Protein AF-A0A968RSU1-F1 (afdb_monomer)

Mean predicted aligned error: 4.52 Å

Nearest PDB structures (foldseek):
  8t8s-assembly2_B  TM=6.978E-01  e=9.544E+00  Homo sapiens

Foldseek 3Di:
DDAQDWDWPFQWIKGWHDDPVDPDTFIWTQDLLNPGTDGDCVVVVVLVVLLCVVQVVQVHDFATHTQFAKEKEAPCLLVVAWWKWAAADDDNSHLSIHIYHPPDPPDSVRIDIDGPSVSCSSCVVCSSNSRHHHQKIWTGDPNDIDIDGHPVRHVDD

pLDDT: mean 92.29, std 6.84, range [55.09, 98.31]

Secondary structure (DSSP, 8-state):
--TT-EEEETTEEEEEEE-SSSS-EEEEEE-TTSS-EEESSHHHHHHHHHHHHHHHHTT----PPPTT-EEEE-GGGTTT--EEEEE----TTEEEEEEEETT--S-GGG-EEEEHHHHHHH-GGGGGGGGS-TTEEEEEETTEEEEEE-GGGGT--

Structure (mmCIF, N/CA/C/O backbone):
data_AF-A0A968RSU1-F1
#
_entry.id   AF-A0A968RSU1-F1
#
loop_
_atom_site.group_PDB
_atom_site.id
_atom_site.type_symbol
_atom_site.label_atom_id
_atom_site.label_alt_id
_atom_site.label_comp_id
_atom_site.label_asym_id
_atom_site.label_entity_id
_atom_site.label_seq_id
_atom_site.pdbx_PDB_ins_code
_atom_site.Cartn_x
_atom_site.Cartn_y
_atom_site.Cartn_z
_atom_site.occupancy
_atom_site.B_iso_or_equiv
_atom_site.auth_seq_id
_atom_site.auth_comp_id
_atom_site.auth_asym_id
_atom_site.auth_atom_id
_atom_site.pdbx_PDB_model_num
ATOM 1 N N . MET A 1 1 ? -22.993 9.625 12.358 1.00 70.75 1 MET A N 1
ATOM 2 C CA . MET A 1 1 ? -22.107 8.442 12.278 1.00 70.75 1 MET A CA 1
ATOM 3 C C . MET A 1 1 ? -22.779 7.312 13.041 1.00 70.75 1 MET A C 1
ATOM 5 O O . MET A 1 1 ? -23.664 7.618 13.835 1.00 70.75 1 MET A O 1
ATOM 9 N N . ARG A 1 2 ? -22.477 6.050 12.725 1.00 80.00 2 ARG A N 1
ATOM 10 C CA . ARG A 1 2 ? -23.093 4.877 13.373 1.00 80.00 2 ARG A CA 1
ATOM 11 C C . ARG A 1 2 ? -22.023 4.056 14.084 1.00 80.00 2 ARG A C 1
ATOM 13 O O . ARG A 1 2 ? -20.897 4.002 13.595 1.00 80.00 2 ARG A O 1
ATOM 20 N N . ASP A 1 3 ? -22.395 3.401 15.178 1.00 83.19 3 ASP A N 1
ATOM 21 C CA . ASP A 1 3 ? -21.528 2.419 15.825 1.00 83.19 3 ASP A CA 1
ATOM 22 C C . ASP A 1 3 ? -21.104 1.315 14.847 1.00 83.19 3 ASP A C 1
ATOM 24 O O . ASP A 1 3 ? -21.869 0.906 13.966 1.00 83.19 3 ASP A O 1
ATOM 28 N N . GLY A 1 4 ? -19.841 0.907 14.950 1.00 81.50 4 GLY A N 1
ATOM 29 C CA . GLY A 1 4 ? -19.211 -0.074 14.075 1.00 81.50 4 GLY A CA 1
ATOM 30 C C . GLY A 1 4 ? -18.932 0.405 12.647 1.00 81.50 4 GLY A C 1
ATOM 31 O O . GLY A 1 4 ? -18.405 -0.370 11.847 1.00 81.50 4 GLY A O 1
ATOM 32 N N . GLN A 1 5 ? -19.254 1.657 12.301 1.00 88.44 5 GLN A N 1
ATOM 33 C CA . GLN A 1 5 ? -18.955 2.215 10.984 1.00 88.44 5 GLN A CA 1
ATOM 34 C C . GLN A 1 5 ? -17.440 2.301 10.768 1.00 88.44 5 GLN A C 1
ATOM 36 O O . GLN A 1 5 ? -16.714 2.844 11.602 1.00 88.44 5 GLN A O 1
ATOM 41 N N . THR A 1 6 ? -16.967 1.829 9.614 1.00 89.06 6 THR A N 1
ATOM 42 C CA . THR A 1 6 ? -15.566 1.974 9.211 1.00 89.06 6 THR A CA 1
ATOM 43 C C . THR A 1 6 ? -15.360 3.162 8.278 1.00 89.06 6 THR A C 1
ATOM 45 O O . THR A 1 6 ? -16.252 3.559 7.523 1.00 89.06 6 THR A O 1
ATOM 48 N N . ILE A 1 7 ? -14.167 3.749 8.345 1.00 89.56 7 ILE A N 1
ATOM 49 C CA . ILE A 1 7 ? -13.726 4.866 7.514 1.00 89.56 7 ILE A CA 1
ATOM 50 C C . ILE A 1 7 ? -12.324 4.530 7.016 1.00 89.56 7 ILE A C 1
ATOM 52 O O . ILE A 1 7 ? -11.413 4.297 7.809 1.00 89.56 7 ILE A O 1
ATOM 56 N N . ALA A 1 8 ? -12.139 4.507 5.697 1.00 85.56 8 ALA A N 1
ATOM 57 C CA . ALA A 1 8 ? -10.801 4.441 5.126 1.00 85.56 8 ALA A CA 1
ATOM 58 C C . ALA A 1 8 ? -10.109 5.795 5.338 1.00 85.56 8 ALA A C 1
ATOM 60 O O . ALA A 1 8 ? -10.547 6.815 4.807 1.00 85.56 8 ALA A O 1
ATOM 61 N N . TYR A 1 9 ? -9.031 5.800 6.114 1.00 87.06 9 TYR A N 1
ATOM 62 C CA . TYR A 1 9 ? -8.115 6.923 6.230 1.00 87.06 9 TYR A CA 1
ATOM 63 C C . TYR A 1 9 ? -6.895 6.628 5.361 1.00 87.06 9 TYR A C 1
ATOM 65 O O . TYR A 1 9 ? -5.950 5.965 5.793 1.00 87.06 9 TYR A O 1
ATOM 73 N N . TYR A 1 10 ? -6.946 7.085 4.106 1.00 89.50 10 TYR A N 1
ATOM 74 C CA . TYR A 1 10 ? -5.943 6.755 3.092 1.00 89.50 10 TYR A CA 1
ATOM 75 C C . TYR A 1 10 ? -5.726 5.231 3.003 1.00 89.50 10 TYR A C 1
ATOM 77 O O . TYR A 1 10 ? -6.678 4.474 2.792 1.00 89.50 10 TYR A O 1
ATOM 85 N N . SER A 1 11 ? -4.485 4.791 3.208 1.00 89.56 11 SER A N 1
ATOM 86 C CA . SER A 1 11 ? -4.039 3.404 3.130 1.00 89.56 11 SER A CA 1
ATOM 87 C C . SER A 1 11 ? -4.443 2.543 4.334 1.00 89.56 11 SER A C 1
ATOM 89 O O . SER A 1 11 ? -4.066 1.375 4.364 1.00 89.56 11 SER A O 1
ATOM 91 N N . TRP A 1 12 ? -5.152 3.082 5.337 1.00 94.38 12 TRP A N 1
ATOM 92 C CA . TRP A 1 12 ? -5.528 2.354 6.557 1.00 94.38 12 TRP A CA 1
ATOM 93 C C . TRP A 1 12 ? -7.026 2.430 6.861 1.00 94.38 12 TRP A C 1
ATOM 95 O O . TRP A 1 12 ? -7.712 3.359 6.434 1.00 94.38 12 TRP A O 1
ATOM 105 N N . LEU A 1 13 ? -7.544 1.455 7.612 1.00 94.75 13 LEU A N 1
ATOM 106 C CA . LEU A 1 13 ? -8.958 1.383 7.986 1.00 94.75 13 LEU A CA 1
ATOM 107 C C . LEU A 1 13 ? -9.149 1.725 9.464 1.00 94.75 13 LEU A C 1
ATOM 109 O O . LEU A 1 13 ? -8.546 1.097 10.333 1.00 94.75 13 LEU A O 1
ATOM 113 N 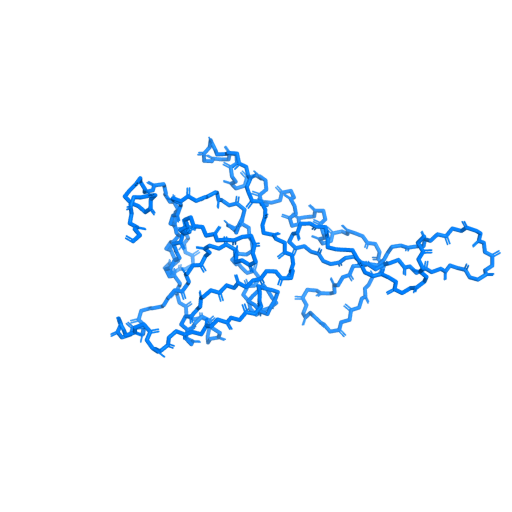N . LEU A 1 14 ? -10.022 2.694 9.728 1.00 95.38 14 LEU A N 1
ATOM 114 C CA . LEU A 1 14 ? -10.476 3.078 11.060 1.00 95.38 14 LEU A CA 1
ATOM 115 C C . LEU A 1 14 ? -11.904 2.584 11.290 1.00 95.38 14 LEU A C 1
ATOM 117 O O . LEU A 1 14 ? -12.669 2.417 10.338 1.00 95.38 14 LEU A O 1
ATOM 121 N N . LYS A 1 15 ? -12.275 2.381 12.549 1.00 94.94 15 LYS A N 1
ATOM 122 C CA . LYS A 1 15 ? -13.612 2.001 12.993 1.00 94.94 15 LYS A CA 1
ATOM 123 C C . LYS A 1 15 ? -14.034 2.908 14.138 1.00 94.94 15 LYS A C 1
ATOM 125 O O . LYS A 1 15 ? -13.277 3.109 15.081 1.00 94.94 15 LYS A O 1
ATOM 130 N N . LEU A 1 16 ? -15.241 3.446 14.033 1.00 92.56 16 LEU A N 1
ATOM 131 C CA . LEU A 1 16 ? -15.882 4.183 15.111 1.00 92.56 16 LEU A CA 1
ATOM 132 C C . LEU A 1 16 ? -16.553 3.187 16.053 1.00 92.56 16 LEU A C 1
ATOM 134 O O . LEU A 1 16 ? -17.300 2.317 15.596 1.00 92.56 16 LEU A O 1
ATOM 138 N N . VAL A 1 17 ? -16.292 3.328 17.345 1.00 91.19 17 VAL A N 1
ATOM 139 C CA . VAL A 1 17 ? -16.884 2.504 18.400 1.00 91.19 17 VAL A CA 1
ATOM 140 C C . VAL A 1 17 ? -17.623 3.431 19.349 1.00 91.19 17 VAL A C 1
ATOM 142 O O . VAL A 1 17 ? -17.032 4.368 19.873 1.00 91.19 17 VAL A O 1
ATOM 145 N N . SER A 1 18 ? -18.928 3.235 19.504 1.00 86.94 18 SER A N 1
ATOM 146 C CA . SER A 1 18 ? -19.713 4.011 20.463 1.00 86.94 18 SER A CA 1
ATOM 147 C C . SER A 1 18 ? -19.416 3.516 21.868 1.00 86.94 18 SER A C 1
ATOM 149 O O . SER A 1 18 ? -19.459 2.313 22.120 1.00 86.94 18 SER A O 1
ATOM 151 N N . ASP A 1 19 ? -19.200 4.444 22.790 1.00 79.19 19 ASP A N 1
ATOM 152 C CA . ASP A 1 19 ? -19.419 4.155 24.200 1.00 79.19 19 ASP A CA 1
ATOM 153 C C . ASP A 1 19 ? -20.932 4.277 24.461 1.00 79.19 19 ASP A C 1
ATOM 155 O O . ASP A 1 19 ? -21.565 5.236 24.019 1.00 79.19 19 ASP A O 1
ATOM 159 N N . GLU A 1 20 ? -21.560 3.283 25.093 1.00 72.38 20 GLU A N 1
ATOM 160 C CA . GLU A 1 20 ? -22.992 3.347 25.433 1.00 72.38 20 GLU A CA 1
ATOM 161 C C . GLU A 1 20 ? -23.262 4.255 26.643 1.00 72.38 20 GLU A C 1
ATOM 163 O O . GLU A 1 20 ? -24.414 4.598 26.921 1.00 72.38 20 GLU A O 1
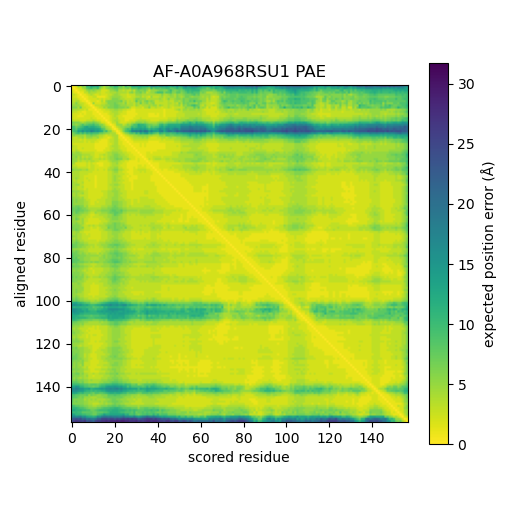ATOM 168 N N . THR A 1 21 ? -22.212 4.644 27.370 1.00 74.81 21 THR A N 1
ATOM 169 C CA . THR A 1 21 ? -22.308 5.443 28.593 1.00 74.81 21 THR A CA 1
ATOM 170 C C . THR A 1 21 ? -22.112 6.940 28.358 1.00 74.81 21 THR A C 1
ATOM 172 O O . THR A 1 21 ? -22.633 7.734 29.140 1.00 74.81 21 THR A O 1
ATOM 175 N N . ASP A 1 22 ? -21.478 7.328 27.246 1.00 68.56 22 ASP A N 1
ATOM 176 C CA . ASP A 1 22 ? -21.154 8.713 26.903 1.00 68.56 22 ASP A CA 1
ATOM 177 C C . ASP A 1 22 ? -21.443 9.029 25.419 1.00 68.56 22 ASP A C 1
ATOM 179 O O . ASP A 1 22 ? -21.343 8.179 24.543 1.00 68.56 22 ASP A O 1
ATOM 183 N N . PHE A 1 23 ? -21.776 10.284 25.085 1.00 81.25 23 PHE A N 1
ATOM 184 C CA . PHE A 1 23 ? -22.091 10.721 23.705 1.00 81.25 23 PHE A CA 1
ATOM 185 C C . PHE A 1 23 ? -20.853 10.875 22.788 1.00 81.25 23 PHE A C 1
ATOM 187 O O . PHE A 1 23 ? -20.836 11.737 21.901 1.00 81.25 23 PHE A O 1
ATOM 194 N N . PHE A 1 24 ? -19.809 10.070 22.991 1.00 84.75 24 PHE A N 1
ATOM 195 C CA . PHE A 1 24 ? -18.565 10.101 22.218 1.00 84.75 24 PHE A CA 1
ATOM 196 C C . PHE A 1 24 ? -18.321 8.770 21.495 1.00 84.75 24 PHE A C 1
ATOM 198 O O . PHE A 1 24 ? -18.840 7.724 21.875 1.00 84.75 24 PHE A O 1
ATOM 205 N N . TYR A 1 25 ? -17.530 8.833 20.422 1.00 87.44 25 TYR A N 1
ATOM 206 C CA . TYR A 1 25 ? -17.022 7.651 19.731 1.00 87.44 25 TYR A CA 1
ATOM 207 C C . TYR A 1 25 ? -15.530 7.519 20.004 1.00 87.44 25 TYR A C 1
ATOM 209 O O . TYR A 1 25 ? -14.774 8.462 19.753 1.00 87.44 25 TYR A O 1
ATOM 217 N N . ASP A 1 26 ? -15.120 6.332 20.423 1.00 91.88 26 ASP A N 1
ATOM 218 C CA . ASP A 1 26 ? -13.739 5.900 20.335 1.00 91.88 26 ASP A CA 1
ATOM 219 C C . ASP A 1 26 ? -13.380 5.537 18.892 1.00 91.88 26 ASP A C 1
ATOM 221 O O . ASP A 1 26 ? -14.235 5.282 18.033 1.00 91.88 26 ASP A O 1
ATOM 225 N N . ILE A 1 27 ? -12.076 5.526 18.620 1.00 93.88 27 ILE A N 1
ATOM 226 C CA . ILE A 1 27 ? -11.530 5.126 17.328 1.00 93.88 27 ILE A CA 1
ATOM 227 C C . ILE A 1 27 ? -10.646 3.908 17.535 1.00 93.88 27 ILE A C 1
ATOM 229 O O . ILE A 1 27 ? -9.691 3.935 18.313 1.00 93.88 27 ILE A O 1
ATOM 233 N N . GLU A 1 28 ? -10.947 2.864 16.778 1.00 96.31 28 GLU A N 1
ATOM 234 C CA . GLU A 1 28 ? -10.067 1.726 16.587 1.00 96.31 28 GLU A CA 1
ATOM 235 C C . GLU A 1 28 ? -9.491 1.734 15.169 1.00 96.31 28 GLU A C 1
ATOM 237 O O . GLU A 1 28 ? -10.086 2.262 14.228 1.00 96.31 28 GLU A O 1
ATOM 242 N N . GLU A 1 29 ? -8.348 1.093 14.986 1.00 96.88 29 GLU A N 1
ATOM 243 C CA . GLU A 1 29 ? -7.716 0.869 13.692 1.00 96.88 29 GLU A CA 1
ATOM 244 C C . GLU A 1 29 ? -7.585 -0.625 13.409 1.00 96.88 29 GLU A C 1
ATOM 246 O O . GLU A 1 29 ? -7.470 -1.437 14.330 1.00 96.88 29 GLU A O 1
ATOM 251 N N . VAL A 1 30 ? -7.601 -1.009 12.130 1.00 95.81 30 VAL A N 1
ATOM 252 C CA . VAL A 1 30 ? -7.331 -2.401 11.757 1.00 95.81 30 VAL A CA 1
ATOM 253 C C . VAL A 1 30 ? -5.917 -2.792 12.199 1.00 95.81 30 VAL A C 1
ATOM 255 O O . VAL A 1 30 ? -4.978 -2.001 12.095 1.00 95.81 30 VAL A O 1
ATOM 258 N N . LYS A 1 31 ? -5.760 -4.009 12.721 1.00 94.50 31 LYS A N 1
ATOM 259 C CA . LYS A 1 31 ? -4.455 -4.568 13.091 1.00 94.50 31 LYS A CA 1
ATOM 260 C C . LYS A 1 31 ? -3.608 -4.813 11.843 1.00 94.50 31 LYS A C 1
ATOM 262 O O . LYS A 1 31 ? -4.135 -5.085 10.768 1.00 94.50 31 LYS A O 1
ATOM 267 N N . VAL A 1 32 ? -2.284 -4.761 11.996 1.00 91.00 32 VAL A N 1
ATOM 268 C CA . VAL A 1 32 ? -1.327 -4.918 10.881 1.00 91.00 32 VAL A CA 1
ATOM 269 C C . VAL A 1 32 ? -1.403 -6.267 10.169 1.00 91.00 32 VAL A C 1
ATOM 271 O O . VAL A 1 32 ? -1.0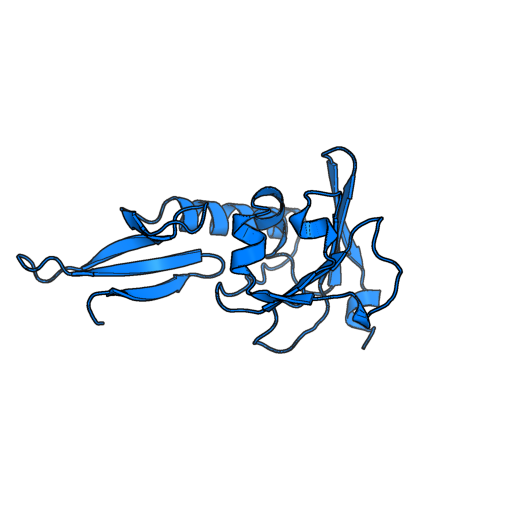48 -6.363 9.001 1.00 91.00 32 VAL A O 1
ATOM 274 N N . ASP A 1 33 ? -1.890 -7.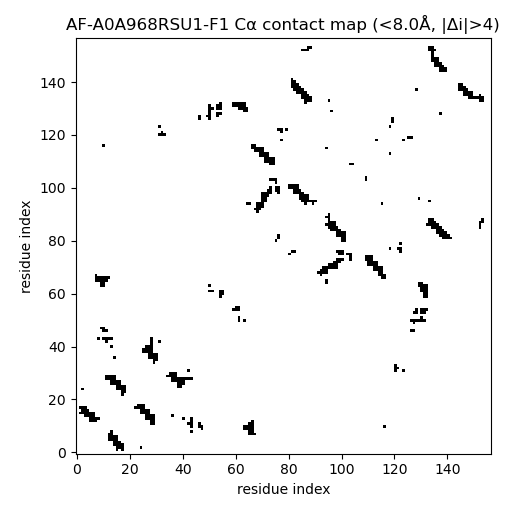292 10.861 1.00 90.50 33 ASP A N 1
ATOM 275 C CA . ASP A 1 33 ? -2.108 -8.638 10.333 1.00 90.50 33 ASP A CA 1
ATOM 276 C C . ASP A 1 33 ? -3.523 -8.838 9.755 1.00 90.50 33 ASP A C 1
ATOM 278 O O . ASP A 1 33 ? -3.855 -9.922 9.278 1.00 90.50 33 ASP A O 1
ATOM 282 N N . GLY A 1 34 ? -4.377 -7.811 9.817 1.00 90.56 34 GLY A N 1
ATOM 283 C CA . GLY A 1 34 ? -5.771 -7.875 9.391 1.00 90.56 34 GLY A CA 1
ATOM 284 C C . GLY A 1 34 ? -6.688 -8.702 10.301 1.00 90.56 34 GLY A C 1
ATOM 285 O O . GLY A 1 34 ? -7.839 -8.931 9.935 1.00 90.56 34 GLY A O 1
ATOM 286 N N . SER A 1 35 ? -6.230 -9.149 11.478 1.00 93.12 35 SER A N 1
ATOM 287 C CA . SER A 1 35 ? -6.976 -10.072 12.357 1.00 93.12 35 SER A CA 1
ATOM 288 C C . SER A 1 35 ? -8.145 -9.434 13.120 1.00 93.12 35 SER A C 1
ATOM 290 O O . SER A 1 35 ? -8.897 -10.129 13.804 1.00 93.12 35 SER A O 1
ATOM 292 N N . GLY A 1 36 ? -8.311 -8.114 13.038 1.00 94.69 36 GLY A N 1
ATOM 293 C CA . GLY A 1 36 ? -9.366 -7.381 13.728 1.00 94.69 36 GLY A CA 1
ATOM 294 C C . GLY A 1 36 ? -9.001 -5.920 13.938 1.00 94.69 36 GLY A C 1
ATOM 295 O O . GLY A 1 36 ? -8.224 -5.357 13.170 1.00 94.69 36 GLY A O 1
ATOM 296 N N . PHE A 1 37 ? -9.545 -5.323 14.996 1.00 96.38 37 PHE A N 1
ATOM 297 C CA . PHE A 1 37 ? -9.340 -3.920 15.352 1.00 96.38 37 PHE A CA 1
ATOM 298 C C . PHE A 1 37 ? -8.608 -3.783 16.693 1.00 96.38 37 PHE A C 1
ATOM 300 O O . PHE A 1 37 ? -8.623 -4.701 17.518 1.00 96.38 37 PHE A O 1
ATOM 307 N N . GLN A 1 38 ? -7.913 -2.664 16.875 1.00 96.12 38 GLN A N 1
ATOM 308 C CA . GLN A 1 38 ? -7.235 -2.280 18.111 1.00 96.12 38 GLN A CA 1
ATOM 309 C C . GLN A 1 38 ? -7.489 -0.801 18.408 1.00 96.12 38 GLN A C 1
ATOM 311 O O . GLN A 1 38 ? -7.619 -0.007 17.480 1.00 96.12 38 GLN A O 1
ATOM 316 N N . ALA A 1 39 ? -7.504 -0.420 19.683 1.00 95.75 39 ALA A N 1
ATOM 317 C CA . ALA A 1 39 ? -7.722 0.967 20.082 1.00 95.75 39 ALA A CA 1
ATOM 318 C C . ALA A 1 39 ? -6.645 1.924 19.537 1.00 95.75 39 ALA A C 1
ATOM 320 O O . ALA A 1 39 ? -5.448 1.618 19.541 1.00 95.75 39 ALA A O 1
ATOM 321 N N . GLY A 1 40 ? -7.082 3.120 19.141 1.00 95.00 40 GLY A N 1
ATOM 322 C CA . GLY A 1 40 ? -6.230 4.208 18.679 1.00 95.00 40 GLY A CA 1
ATOM 323 C C . GLY A 1 40 ? -6.048 4.267 17.161 1.00 95.00 40 GLY A C 1
ATOM 324 O O . GLY A 1 40 ? -6.762 3.639 16.386 1.00 95.00 40 GLY A O 1
ATOM 325 N N . VAL A 1 41 ? -5.084 5.092 16.743 1.00 96.00 41 VAL A N 1
ATOM 326 C CA . VAL A 1 41 ? -4.804 5.438 15.331 1.00 96.00 41 VAL A CA 1
ATOM 327 C C . VAL A 1 41 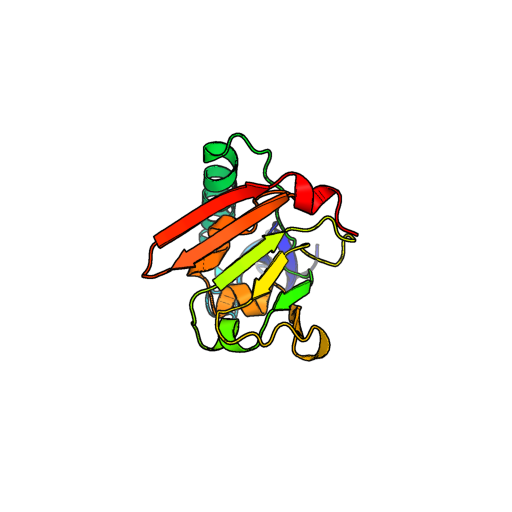? -3.302 5.436 15.022 1.00 96.00 41 VAL A C 1
ATOM 329 O O . VAL A 1 41 ? -2.821 6.124 14.118 1.00 96.00 41 VAL A O 1
ATOM 332 N N . ASN A 1 42 ? -2.523 4.722 15.833 1.00 96.12 42 ASN A N 1
ATOM 333 C CA . ASN A 1 42 ? -1.068 4.784 15.801 1.00 96.12 42 ASN A CA 1
ATOM 334 C C . ASN A 1 42 ? -0.516 4.259 14.474 1.00 96.12 42 ASN A C 1
ATOM 336 O O . ASN A 1 42 ? 0.368 4.884 13.886 1.00 96.12 42 ASN A O 1
ATOM 340 N N . GLN A 1 43 ? -1.022 3.124 13.999 1.00 94.81 43 GLN A N 1
ATOM 341 C CA . GLN A 1 43 ? -0.594 2.529 12.740 1.00 94.81 43 GLN A CA 1
ATOM 342 C C . GLN A 1 43 ? -1.056 3.359 11.541 1.00 94.81 43 GLN A C 1
ATOM 344 O O . GLN A 1 43 ? -0.269 3.569 10.616 1.00 94.81 43 GLN A O 1
ATOM 349 N N . ALA A 1 44 ? -2.279 3.887 11.570 1.00 94.94 44 ALA A N 1
ATOM 350 C CA . ALA A 1 44 ? -2.799 4.769 10.530 1.00 94.94 44 ALA A CA 1
ATOM 351 C C . ALA A 1 44 ? -1.925 6.024 10.364 1.00 94.94 44 ALA A C 1
ATOM 353 O O . ALA A 1 44 ? -1.509 6.350 9.250 1.00 94.94 44 ALA A O 1
ATOM 354 N N . ILE A 1 45 ? -1.578 6.690 11.473 1.00 95.69 45 ILE A N 1
ATOM 355 C CA . ILE A 1 45 ? -0.709 7.876 11.462 1.00 95.69 45 ILE A CA 1
ATOM 356 C C . ILE A 1 45 ? 0.703 7.514 10.998 1.00 95.69 45 ILE A C 1
ATOM 358 O O . ILE A 1 45 ? 1.238 8.192 10.123 1.00 95.69 45 ILE A O 1
ATOM 362 N N . LYS A 1 46 ? 1.305 6.443 11.535 1.00 95.38 46 LYS A N 1
ATOM 363 C CA . LYS A 1 46 ? 2.645 5.988 11.121 1.00 95.38 46 LYS A CA 1
ATOM 364 C C . LYS A 1 46 ? 2.705 5.701 9.623 1.00 95.38 46 LYS A C 1
ATOM 366 O O . LYS A 1 46 ? 3.624 6.161 8.954 1.00 95.38 46 LYS A O 1
ATOM 371 N N . THR A 1 47 ? 1.701 4.994 9.106 1.00 95.00 47 THR A N 1
ATOM 372 C CA . THR A 1 47 ? 1.583 4.660 7.683 1.00 95.00 47 THR A CA 1
ATOM 373 C C . THR A 1 47 ? 1.505 5.925 6.838 1.00 95.00 47 THR A C 1
ATOM 375 O O . THR A 1 47 ? 2.297 6.095 5.917 1.00 95.00 47 THR A O 1
ATOM 378 N N . TYR A 1 48 ? 0.596 6.841 7.181 1.00 95.62 48 TYR A N 1
ATOM 379 C CA . TYR A 1 48 ? 0.437 8.107 6.468 1.00 95.62 48 TYR A CA 1
ATOM 380 C C . TYR A 1 48 ? 1.728 8.939 6.465 1.00 95.62 48 TYR A C 1
ATOM 382 O O . TYR A 1 48 ? 2.134 9.442 5.417 1.00 95.62 48 TYR A O 1
ATOM 390 N N . LEU A 1 49 ? 2.385 9.074 7.622 1.00 96.62 49 LEU A N 1
ATOM 391 C CA . LEU A 1 49 ? 3.612 9.858 7.746 1.00 96.62 49 LEU A CA 1
ATOM 392 C C . LEU A 1 49 ? 4.760 9.245 6.946 1.00 96.62 49 LEU A C 1
ATOM 394 O O . LEU A 1 49 ? 5.407 9.972 6.199 1.00 96.62 49 LEU A O 1
ATOM 398 N N . SER A 1 50 ? 4.967 7.929 7.038 1.00 95.62 50 SER A N 1
ATOM 399 C CA . SER A 1 50 ? 6.032 7.250 6.295 1.00 95.62 50 SER A CA 1
ATOM 400 C C . SER A 1 50 ? 5.809 7.329 4.783 1.00 95.62 50 SER A C 1
ATOM 402 O O . SER A 1 50 ? 6.712 7.687 4.035 1.00 95.62 50 SER A O 1
ATOM 404 N N . GLN A 1 51 ? 4.575 7.114 4.327 1.00 96.50 51 GLN A N 1
ATOM 405 C CA . GLN A 1 51 ? 4.203 7.259 2.919 1.00 96.50 51 GLN A CA 1
ATOM 406 C C . GLN A 1 51 ? 4.411 8.683 2.385 1.00 96.50 51 GLN A C 1
ATOM 408 O O . GLN A 1 51 ? 4.882 8.894 1.260 1.00 96.50 51 GLN A O 1
ATOM 413 N N . LYS A 1 52 ? 4.052 9.679 3.200 1.00 96.62 52 LYS A N 1
ATOM 414 C CA . LYS A 1 52 ? 4.279 11.086 2.884 1.00 96.62 52 LYS A CA 1
ATOM 415 C C . LYS A 1 52 ? 5.773 11.387 2.789 1.00 96.62 52 LYS A C 1
ATOM 417 O O . LYS A 1 52 ? 6.185 12.050 1.843 1.00 96.62 52 LYS A O 1
ATOM 422 N N . GLU A 1 53 ? 6.563 10.906 3.742 1.00 96.94 53 GLU A N 1
ATOM 423 C CA . GLU A 1 53 ? 8.014 11.087 3.773 1.00 96.94 53 GLU A CA 1
ATOM 424 C C . GLU A 1 53 ? 8.685 10.482 2.537 1.00 96.94 53 GLU A C 1
ATOM 426 O O . GLU A 1 53 ? 9.390 11.202 1.833 1.00 96.94 53 GLU A O 1
ATOM 431 N N . GLU A 1 54 ? 8.383 9.227 2.186 1.00 95.81 54 GLU A N 1
ATOM 432 C CA . GLU A 1 54 ? 8.934 8.572 0.989 1.00 95.81 54 GLU A CA 1
ATOM 433 C C . GLU A 1 54 ? 8.655 9.360 -0.299 1.00 95.81 54 GLU A C 1
ATOM 435 O O . GLU A 1 54 ? 9.520 9.480 -1.173 1.00 95.81 54 GLU A O 1
ATOM 440 N N . SER A 1 55 ? 7.460 9.938 -0.414 1.00 96.06 55 SER A N 1
ATOM 441 C CA . SER A 1 55 ? 7.096 10.766 -1.568 1.00 96.06 55 SER A CA 1
ATOM 442 C C . SER A 1 55 ? 7.865 12.090 -1.585 1.00 96.06 55 SER A C 1
ATOM 444 O O . SER A 1 55 ? 8.410 12.479 -2.620 1.00 96.06 55 SER A O 1
ATOM 446 N N . LEU A 1 56 ? 7.972 12.765 -0.436 1.00 96.25 56 LEU A N 1
ATOM 447 C CA . LEU A 1 56 ? 8.684 14.040 -0.320 1.00 96.25 56 LEU A CA 1
ATOM 448 C C . LEU A 1 56 ? 10.193 13.893 -0.543 1.00 96.25 56 LEU A C 1
ATOM 450 O O . LEU A 1 56 ? 10.783 14.751 -1.196 1.00 96.25 56 LEU A O 1
ATOM 454 N N . LEU A 1 57 ? 10.803 12.790 -0.089 1.00 96.62 57 LEU A N 1
ATOM 455 C CA . LEU A 1 57 ? 12.208 12.456 -0.368 1.00 96.62 57 LEU A CA 1
ATOM 456 C C . LEU A 1 57 ? 12.511 12.416 -1.875 1.00 96.62 57 LEU A C 1
ATOM 458 O O . LEU A 1 57 ? 13.641 12.652 -2.293 1.00 96.62 57 LEU A O 1
ATOM 462 N N . ARG A 1 58 ? 11.491 12.162 -2.700 1.00 95.25 58 ARG A N 1
ATOM 463 C CA . ARG A 1 58 ? 11.575 12.092 -4.165 1.00 95.25 58 ARG A CA 1
ATOM 464 C C . ARG A 1 58 ? 11.009 13.329 -4.857 1.00 95.25 58 ARG A C 1
ATOM 466 O O . ARG A 1 58 ? 10.752 13.293 -6.056 1.00 95.25 58 ARG A O 1
ATOM 473 N N . SER A 1 59 ? 10.817 14.425 -4.117 1.00 96.19 59 SER A N 1
ATOM 474 C CA . SER A 1 59 ? 10.209 15.669 -4.613 1.00 96.19 59 SER A CA 1
ATOM 475 C C . SER A 1 59 ? 8.833 15.463 -5.265 1.00 96.19 59 SER A C 1
ATOM 477 O O . SER A 1 59 ? 8.442 16.215 -6.157 1.00 96.19 59 SER A O 1
ATOM 479 N N . ALA A 1 60 ? 8.092 14.442 -4.829 1.00 95.75 60 ALA A N 1
ATOM 480 C CA . ALA A 1 60 ? 6.794 14.080 -5.374 1.00 95.75 60 ALA A CA 1
ATOM 481 C C . ALA A 1 60 ? 5.658 14.485 -4.428 1.00 95.75 60 ALA A C 1
ATOM 483 O O . ALA A 1 60 ? 5.781 14.420 -3.202 1.00 95.75 60 ALA A O 1
ATOM 484 N N . ILE A 1 61 ? 4.517 14.870 -5.006 1.00 95.75 61 ILE A N 1
ATOM 485 C CA . ILE A 1 61 ? 3.280 15.068 -4.247 1.00 95.75 61 ILE A CA 1
ATOM 486 C C . ILE A 1 61 ? 2.686 13.677 -3.964 1.00 95.75 61 ILE A C 1
ATOM 488 O O . ILE A 1 61 ? 2.417 12.947 -4.922 1.00 95.75 61 ILE A O 1
ATOM 492 N N . PRO A 1 62 ? 2.478 13.291 -2.689 1.00 95.75 62 PRO A N 1
ATOM 493 C CA . PRO A 1 62 ? 1.929 11.981 -2.360 1.00 95.75 62 PRO A CA 1
ATOM 494 C C . PRO A 1 62 ? 0.535 11.774 -2.967 1.00 95.75 62 PRO A C 1
ATOM 496 O O . PRO A 1 62 ? -0.335 12.641 -2.879 1.00 95.75 62 PRO A O 1
ATOM 499 N N . SER A 1 63 ? 0.308 10.587 -3.521 1.00 96.19 63 SER A N 1
ATOM 500 C CA . SER A 1 63 ? -0.981 10.096 -4.004 1.00 96.19 63 SER A CA 1
ATOM 501 C C . SER A 1 63 ? -1.337 8.817 -3.252 1.00 96.19 63 SER A C 1
ATOM 503 O O . SER A 1 63 ? -0.957 7.709 -3.634 1.00 96.19 63 SER A O 1
ATOM 505 N N . PHE A 1 64 ? -2.035 8.967 -2.133 1.00 95.94 64 PHE A N 1
ATOM 506 C CA . PHE A 1 64 ? -2.331 7.843 -1.254 1.00 95.94 64 PHE A CA 1
ATOM 507 C C . PHE A 1 64 ? -3.377 6.903 -1.866 1.00 95.94 64 PHE A C 1
ATOM 509 O O . PHE A 1 64 ? -4.430 7.379 -2.301 1.00 95.94 64 PHE A O 1
ATOM 516 N N . PRO A 1 65 ? -3.140 5.580 -1.869 1.00 94.31 65 PRO A N 1
ATOM 517 C CA . PRO A 1 65 ? -4.190 4.636 -2.193 1.00 94.31 65 PRO A CA 1
ATOM 518 C C . PRO A 1 65 ? -5.250 4.639 -1.088 1.00 94.31 65 PRO A C 1
ATOM 520 O O . PRO A 1 65 ? -4.965 4.879 0.085 1.00 94.31 65 PRO A O 1
ATOM 523 N N . ASN A 1 66 ? -6.485 4.346 -1.465 1.00 92.56 66 ASN A N 1
ATOM 524 C CA . ASN A 1 66 ? -7.546 4.058 -0.516 1.00 92.56 66 ASN A CA 1
ATOM 525 C C . ASN A 1 66 ? -7.495 2.574 -0.134 1.00 92.56 66 ASN A C 1
ATOM 527 O O . ASN A 1 66 ? -7.322 1.716 -1.000 1.00 92.56 66 ASN A O 1
ATOM 531 N N . PHE A 1 67 ? -7.708 2.268 1.147 1.00 89.62 67 PHE A N 1
ATOM 532 C CA . PHE A 1 67 ? -7.746 0.908 1.686 1.00 89.62 67 PHE A CA 1
ATOM 533 C C . PHE A 1 67 ? -8.546 -0.088 0.821 1.00 89.62 67 PHE A C 1
ATOM 535 O O . PHE A 1 67 ? -8.112 -1.222 0.634 1.00 89.62 67 PHE A O 1
ATOM 542 N N . GLY A 1 68 ? -9.690 0.328 0.261 1.00 92.06 68 GLY A N 1
ATOM 543 C CA . GLY A 1 68 ? -10.572 -0.535 -0.536 1.00 92.06 68 GLY A CA 1
ATOM 544 C C . GLY A 1 68 ? -10.188 -0.725 -2.011 1.00 92.06 68 GLY A C 1
ATOM 545 O O . GLY A 1 68 ? -10.795 -1.569 -2.677 1.00 92.06 68 GLY A O 1
ATOM 546 N N . GLN A 1 69 ? -9.215 0.030 -2.532 1.00 96.69 69 GLN A N 1
ATOM 547 C CA . GLN A 1 69 ? -8.794 -0.066 -3.935 1.00 96.69 69 GLN A CA 1
ATOM 548 C C . GLN A 1 69 ? -8.202 -1.439 -4.269 1.00 96.69 69 GLN A C 1
ATOM 550 O O . GLN A 1 69 ? -7.831 -2.224 -3.394 1.00 96.69 69 GLN A O 1
ATOM 555 N N . LYS A 1 70 ? -8.111 -1.735 -5.566 1.00 98.31 70 LYS A N 1
ATOM 556 C CA . LYS A 1 70 ? -7.500 -2.960 -6.085 1.00 98.31 70 LYS A CA 1
ATOM 557 C C . LYS A 1 70 ? -6.090 -2.718 -6.620 1.00 98.31 70 LYS A C 1
ATOM 559 O O . LYS A 1 70 ? -5.777 -1.630 -7.094 1.00 98.31 70 LYS A O 1
ATOM 564 N N . ILE A 1 71 ? -5.257 -3.747 -6.551 1.00 98.31 71 ILE A N 1
ATOM 565 C CA . ILE A 1 71 ? -3.860 -3.767 -6.994 1.00 98.31 71 ILE A CA 1
ATOM 566 C C . ILE A 1 71 ? -3.621 -5.010 -7.855 1.00 98.31 71 ILE A C 1
ATOM 568 O O . ILE A 1 71 ? -4.246 -6.048 -7.620 1.00 98.31 71 ILE A O 1
ATOM 572 N N . VAL A 1 72 ? -2.742 -4.900 -8.852 1.00 97.94 72 VAL A N 1
ATOM 573 C CA . VAL A 1 72 ? -2.355 -6.025 -9.712 1.00 97.94 72 VAL A CA 1
ATOM 574 C C . VAL A 1 72 ? -1.072 -6.643 -9.177 1.00 97.94 72 VAL A C 1
ATOM 576 O O . VAL A 1 72 ? -0.117 -5.916 -8.906 1.00 97.94 72 VAL A O 1
ATOM 579 N N . ILE A 1 73 ? -1.040 -7.965 -9.009 1.00 97.44 73 ILE A N 1
ATOM 580 C CA . ILE A 1 73 ? 0.141 -8.682 -8.518 1.00 97.44 73 ILE A CA 1
ATOM 581 C C . ILE A 1 73 ? 0.413 -9.976 -9.298 1.00 97.44 73 ILE A C 1
ATOM 583 O O . ILE A 1 73 ? -0.528 -10.649 -9.718 1.00 97.44 73 ILE A O 1
ATOM 587 N N . SER A 1 74 ? 1.679 -10.382 -9.415 1.00 96.50 74 SER A N 1
ATOM 588 C CA . SER A 1 74 ? 2.038 -11.780 -9.682 1.00 96.50 74 SER A CA 1
ATOM 589 C C . SER A 1 74 ? 1.912 -12.617 -8.400 1.00 96.50 74 SER A C 1
ATOM 591 O O . SER A 1 74 ? 1.930 -12.095 -7.279 1.00 96.50 74 SER A O 1
ATOM 593 N N . LYS A 1 75 ? 1.802 -13.943 -8.537 1.00 92.69 75 LYS A N 1
ATOM 594 C CA . LYS A 1 75 ? 1.667 -14.856 -7.388 1.00 92.69 75 LYS A CA 1
ATOM 595 C C . LYS A 1 75 ? 2.848 -14.769 -6.409 1.00 92.69 75 LYS A C 1
ATOM 597 O O . LYS A 1 75 ? 2.628 -14.766 -5.196 1.00 92.69 75 LYS A O 1
ATOM 602 N N . GLY A 1 76 ? 4.068 -14.622 -6.931 1.00 93.62 76 GLY A N 1
ATOM 603 C CA . GLY A 1 76 ? 5.300 -14.561 -6.140 1.00 93.62 76 GLY A CA 1
ATOM 604 C C . GLY A 1 76 ? 5.335 -13.423 -5.113 1.00 93.62 76 GLY A C 1
ATOM 605 O O . GLY A 1 76 ? 6.028 -13.521 -4.100 1.00 93.62 76 GLY A O 1
ATOM 606 N N . VAL A 1 77 ? 4.537 -12.362 -5.304 1.00 95.44 77 VAL A N 1
ATOM 607 C CA . VAL A 1 77 ? 4.426 -11.254 -4.338 1.00 95.44 77 VAL A CA 1
ATOM 608 C C . VAL A 1 77 ? 3.965 -11.765 -2.970 1.00 95.44 77 VAL A C 1
ATOM 610 O O . VAL A 1 77 ? 4.505 -11.355 -1.941 1.00 95.44 77 VAL A O 1
ATOM 613 N N . TYR A 1 78 ? 3.002 -12.694 -2.948 1.00 94.94 78 TYR A N 1
ATOM 614 C CA . TYR A 1 78 ? 2.513 -13.319 -1.714 1.00 94.94 78 TYR A CA 1
ATOM 615 C C . TYR A 1 78 ? 3.449 -14.376 -1.140 1.00 94.94 78 TYR A C 1
ATOM 617 O O . TYR A 1 78 ? 3.316 -14.711 0.035 1.00 94.94 78 TYR A O 1
ATOM 625 N N . GLU A 1 79 ? 4.371 -14.889 -1.945 1.00 93.38 79 GLU A N 1
ATOM 626 C CA . GLU A 1 79 ? 5.390 -15.850 -1.520 1.00 93.38 79 GLU A CA 1
ATOM 627 C C . GLU A 1 79 ? 6.608 -15.137 -0.903 1.00 93.38 79 GLU A C 1
ATOM 629 O O . GLU A 1 79 ? 7.519 -15.786 -0.399 1.00 93.38 79 GLU A O 1
ATOM 634 N N . GLY A 1 80 ? 6.594 -13.796 -0.869 1.00 91.38 80 GLY A N 1
ATOM 635 C CA . GLY A 1 80 ? 7.639 -12.985 -0.243 1.00 91.38 80 GLY A CA 1
ATOM 636 C C . GLY A 1 80 ? 8.863 -12.771 -1.131 1.00 91.38 80 GLY A C 1
ATOM 637 O O . GLY A 1 80 ? 9.899 -12.349 -0.628 1.00 91.38 80 GLY A O 1
ATOM 638 N N . LEU A 1 81 ? 8.753 -13.050 -2.433 1.00 93.69 81 LEU A N 1
ATOM 639 C CA . LEU A 1 81 ? 9.845 -12.844 -3.380 1.00 93.69 81 LEU A CA 1
ATOM 640 C C . LEU A 1 81 ? 10.115 -11.352 -3.617 1.00 93.69 81 LEU A C 1
ATOM 642 O O . LEU A 1 81 ? 9.267 -10.490 -3.355 1.00 93.69 81 LEU A O 1
ATOM 646 N N . ASN A 1 82 ? 11.303 -11.079 -4.155 1.00 94.56 82 ASN A N 1
ATOM 647 C CA . ASN A 1 82 ? 11.733 -9.764 -4.620 1.00 94.56 82 ASN A CA 1
ATOM 648 C C . ASN A 1 82 ? 10.741 -9.196 -5.642 1.00 94.56 82 ASN A C 1
ATOM 650 O O . ASN A 1 82 ? 10.354 -9.882 -6.594 1.00 94.56 82 ASN A O 1
ATOM 654 N N . VAL A 1 83 ? 10.328 -7.947 -5.428 1.00 95.50 83 VAL A N 1
ATOM 655 C CA . VAL A 1 83 ? 9.253 -7.301 -6.187 1.00 95.50 83 VAL A CA 1
ATOM 656 C C . VAL A 1 83 ? 9.799 -6.222 -7.107 1.00 95.50 83 VAL A C 1
ATOM 658 O O . VAL A 1 83 ? 10.551 -5.349 -6.680 1.00 95.50 83 VAL A O 1
ATOM 661 N N . VAL A 1 84 ? 9.326 -6.226 -8.347 1.00 96.00 84 VAL A N 1
ATOM 662 C CA . VAL A 1 84 ? 9.379 -5.070 -9.241 1.00 96.00 84 VAL A CA 1
ATOM 663 C C . VAL A 1 84 ? 7.979 -4.477 -9.298 1.00 96.00 84 VAL A C 1
ATOM 665 O O . VAL A 1 84 ? 7.011 -5.174 -9.584 1.00 96.00 84 VAL A O 1
ATOM 668 N N . GLY A 1 85 ? 7.853 -3.195 -8.984 1.00 96.75 85 GLY A N 1
ATOM 669 C CA . GLY A 1 85 ? 6.583 -2.490 -8.987 1.00 96.75 85 GLY A CA 1
ATOM 670 C C . GLY A 1 85 ? 6.591 -1.315 -9.948 1.00 96.75 85 GLY A C 1
ATOM 671 O O . GLY A 1 85 ? 7.577 -0.590 -10.043 1.00 96.75 85 GLY A O 1
ATOM 672 N N . VAL A 1 86 ? 5.473 -1.096 -10.630 1.00 97.31 86 VAL A N 1
ATOM 673 C CA . VAL A 1 86 ? 5.258 0.059 -11.509 1.00 97.31 86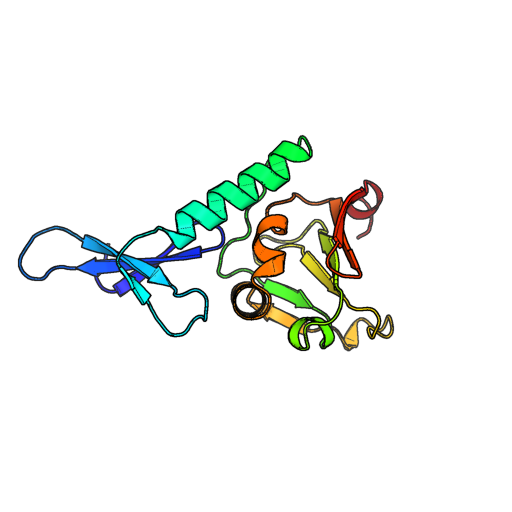 VAL A CA 1
ATOM 674 C C . VAL A 1 86 ? 3.893 0.654 -11.207 1.00 97.31 86 VAL A C 1
ATOM 676 O O . VAL A 1 86 ? 2.922 -0.089 -11.042 1.00 97.31 86 VAL A O 1
ATOM 679 N N . ARG A 1 87 ? 3.804 1.985 -11.115 1.00 97.69 87 ARG A N 1
ATOM 680 C CA . ARG A 1 87 ? 2.534 2.678 -10.891 1.00 97.69 87 ARG A CA 1
ATOM 681 C C . ARG A 1 87 ? 2.051 3.398 -12.148 1.00 97.69 87 ARG A C 1
ATOM 683 O O . ARG A 1 87 ? 2.492 4.509 -12.440 1.00 97.69 87 ARG A O 1
ATOM 690 N N . TYR A 1 88 ? 1.103 2.792 -12.849 1.00 96.88 88 TYR A N 1
ATOM 691 C CA . TYR A 1 88 ? 0.484 3.351 -14.051 1.00 96.88 88 TYR A CA 1
ATOM 692 C C . TYR A 1 88 ? -0.683 4.282 -13.706 1.00 96.88 88 TYR A C 1
ATOM 694 O O . TYR A 1 88 ? -1.371 4.046 -12.705 1.00 96.88 88 TYR A O 1
ATOM 702 N N . PRO A 1 89 ? -0.971 5.301 -14.541 1.00 96.62 89 PRO A N 1
ATOM 703 C CA . PRO A 1 89 ? -2.259 5.985 -14.511 1.00 96.62 89 PRO A CA 1
ATOM 704 C C . PRO A 1 89 ? -3.403 4.969 -14.540 1.00 96.62 89 PRO A C 1
ATOM 706 O O . PRO A 1 89 ? -3.387 4.018 -15.317 1.00 96.62 89 PRO A O 1
ATOM 709 N N . SER A 1 90 ? -4.382 5.113 -13.651 1.00 95.56 90 SER A N 1
ATOM 710 C CA . SER A 1 90 ? -5.447 4.118 -13.508 1.00 95.56 90 SER A CA 1
ATOM 711 C C . SER A 1 90 ? -6.749 4.726 -12.981 1.00 95.56 90 SER A C 1
ATOM 713 O O . SER A 1 90 ? -6.712 5.777 -12.336 1.00 95.56 90 SER A O 1
ATOM 715 N N . PRO A 1 91 ? -7.907 4.081 -13.233 1.00 95.38 91 PRO A N 1
ATOM 716 C CA . PRO A 1 91 ? -9.194 4.513 -12.692 1.00 95.38 91 PRO A CA 1
ATOM 717 C C . PRO A 1 91 ? -9.228 4.501 -11.158 1.00 95.38 91 PRO A C 1
ATOM 719 O O . PRO A 1 91 ? -8.522 3.726 -10.522 1.00 95.38 91 PRO A O 1
ATOM 722 N N . GLU A 1 92 ? -10.137 5.275 -10.560 1.00 93.31 92 GLU A N 1
ATOM 723 C CA . GLU A 1 92 ? -10.219 5.504 -9.105 1.00 93.31 92 GLU A CA 1
ATOM 724 C C . GLU A 1 92 ? -10.356 4.231 -8.248 1.00 93.31 92 GLU A C 1
ATOM 726 O O . GLU A 1 92 ? -9.922 4.206 -7.102 1.00 93.31 92 GLU A O 1
ATOM 731 N N . HIS A 1 93 ? -10.925 3.144 -8.772 1.00 95.56 93 HIS A N 1
ATOM 732 C CA . HIS A 1 93 ? -11.061 1.886 -8.024 1.00 95.56 93 HIS A CA 1
ATOM 733 C C . HIS A 1 93 ? -9.770 1.041 -7.994 1.00 95.56 93 HIS A C 1
ATOM 735 O O . HIS A 1 93 ? -9.713 0.030 -7.287 1.00 95.56 93 HIS A O 1
ATOM 741 N N . MET A 1 94 ? -8.741 1.446 -8.742 1.00 97.75 94 MET A N 1
ATOM 742 C CA . MET A 1 94 ? -7.425 0.815 -8.817 1.00 97.75 94 MET A CA 1
ATOM 743 C C . MET A 1 94 ? -6.377 1.724 -8.172 1.00 97.75 94 MET A C 1
ATOM 745 O O . MET A 1 94 ? -6.412 2.942 -8.317 1.00 97.75 94 MET A O 1
ATOM 749 N N . THR A 1 95 ? -5.388 1.141 -7.500 1.00 97.69 95 THR A N 1
ATOM 750 C CA . THR A 1 95 ? -4.248 1.904 -6.966 1.00 97.69 95 THR A CA 1
ATOM 751 C C . THR A 1 95 ? -3.308 2.394 -8.074 1.00 97.69 95 THR A C 1
ATOM 753 O O . THR A 1 95 ? -2.540 3.336 -7.862 1.00 97.69 95 THR A O 1
ATOM 756 N N . GLY A 1 96 ? -3.348 1.731 -9.235 1.00 97.44 96 GLY A N 1
ATOM 757 C CA . GLY A 1 96 ? -2.403 1.876 -10.342 1.00 97.44 96 GLY A CA 1
ATOM 758 C C . GLY A 1 96 ? -1.114 1.077 -10.172 1.00 97.44 96 GLY A C 1
ATOM 759 O O . GLY A 1 96 ? -0.318 1.022 -11.100 1.00 97.44 96 GLY A O 1
ATOM 760 N N . TRP A 1 97 ? -0.906 0.435 -9.019 1.00 98.00 97 TRP A N 1
ATOM 761 C CA . TRP A 1 97 ? 0.264 -0.406 -8.792 1.00 98.00 97 TRP A CA 1
ATOM 762 C C . TRP A 1 97 ? 0.113 -1.776 -9.445 1.00 98.00 97 TRP A C 1
ATOM 764 O O . TRP A 1 97 ? -0.905 -2.456 -9.292 1.00 98.00 97 TRP A O 1
ATOM 774 N N . TRP A 1 98 ? 1.177 -2.168 -10.129 1.00 97.44 98 TRP A N 1
ATOM 775 C CA . TRP A 1 98 ? 1.405 -3.493 -10.676 1.00 97.44 98 TRP A CA 1
ATOM 776 C C . TRP A 1 98 ? 2.680 -4.019 -10.045 1.00 97.44 98 TRP A C 1
ATOM 778 O O . TRP A 1 98 ? 3.723 -3.388 -10.187 1.00 97.44 98 TRP A O 1
ATOM 788 N N . LEU A 1 99 ? 2.587 -5.122 -9.309 1.00 97.25 99 LEU A N 1
ATOM 789 C CA . LEU A 1 99 ? 3.714 -5.734 -8.615 1.00 97.25 99 LEU A CA 1
ATOM 790 C C . LEU A 1 99 ? 3.999 -7.100 -9.219 1.00 97.25 99 LEU A C 1
ATOM 792 O O . LEU A 1 99 ? 3.183 -8.012 -9.126 1.00 97.25 99 LEU A O 1
ATOM 796 N N . THR A 1 100 ? 5.162 -7.264 -9.814 1.00 96.12 100 THR A N 1
ATOM 797 C CA . THR A 1 100 ? 5.622 -8.539 -10.350 1.00 96.12 100 THR A CA 1
ATOM 798 C C . THR A 1 100 ? 6.850 -9.007 -9.592 1.00 96.12 100 THR A C 1
ATOM 800 O O . THR A 1 100 ? 7.406 -8.303 -8.749 1.00 96.12 100 THR A O 1
ATOM 803 N N . THR A 1 101 ? 7.254 -10.239 -9.855 1.00 94.31 101 THR A N 1
ATOM 804 C CA . THR A 1 101 ? 8.448 -10.852 -9.280 1.00 94.31 101 THR A CA 1
ATOM 805 C C . THR A 1 101 ? 9.284 -11.425 -10.410 1.00 94.31 101 THR A C 1
ATOM 807 O O . THR A 1 101 ? 8.816 -11.534 -11.541 1.00 94.31 101 THR A O 1
ATOM 810 N N . ASN A 1 102 ? 10.513 -11.822 -10.112 1.00 85.81 102 ASN A N 1
ATOM 811 C CA . ASN A 1 102 ? 11.399 -12.503 -11.059 1.00 85.81 102 ASN A CA 1
ATOM 812 C C . ASN A 1 102 ? 10.826 -13.814 -11.638 1.00 85.81 102 ASN A C 1
ATOM 814 O O . ASN A 1 102 ? 11.284 -14.264 -12.680 1.00 85.81 102 ASN A O 1
ATOM 818 N N . GLU A 1 103 ? 9.847 -14.427 -10.973 1.00 84.88 103 GLU A N 1
ATOM 819 C CA . GLU A 1 103 ? 9.142 -15.622 -11.458 1.00 84.88 103 GLU A CA 1
ATOM 820 C C . GLU A 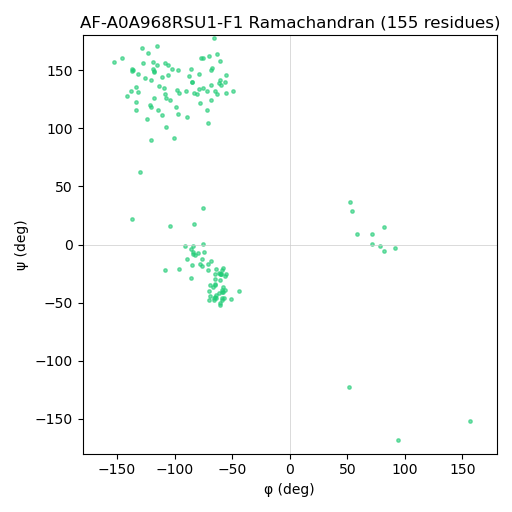1 103 ? 7.959 -15.312 -12.387 1.00 84.88 103 GLU A C 1
ATOM 822 O O . GLU A 1 103 ? 7.314 -16.231 -12.889 1.00 84.88 103 GLU A O 1
ATOM 827 N N . TYR A 1 104 ? 7.638 -14.034 -12.599 1.00 86.44 104 TYR A N 1
ATOM 828 C CA . TYR A 1 104 ? 6.593 -13.646 -13.535 1.00 86.44 104 TYR A CA 1
ATOM 829 C C . TYR A 1 104 ? 7.035 -13.947 -14.971 1.00 86.44 104 TYR A C 1
ATOM 831 O O . TYR A 1 104 ? 8.067 -13.468 -15.432 1.00 86.44 104 TYR A O 1
ATOM 839 N N . ASP A 1 105 ? 6.228 -14.726 -15.680 1.00 82.69 105 ASP A N 1
ATOM 840 C CA . ASP A 1 105 ? 6.488 -15.275 -17.013 1.00 82.69 105 ASP A CA 1
ATOM 841 C C . ASP A 1 105 ? 6.159 -14.305 -18.159 1.00 82.69 105 ASP A C 1
ATOM 843 O O . ASP A 1 105 ? 5.978 -14.727 -19.298 1.00 82.69 105 ASP A O 1
ATOM 847 N N . GLU A 1 106 ? 6.038 -13.010 -17.854 1.00 84.38 106 GLU A N 1
ATOM 848 C CA . GLU A 1 106 ? 5.573 -11.955 -18.765 1.00 84.38 106 GLU A CA 1
ATOM 849 C C . GLU A 1 106 ? 4.166 -12.184 -19.342 1.00 84.38 106 GLU A C 1
ATOM 851 O O . GLU A 1 106 ? 3.721 -11.416 -20.193 1.00 84.38 106 GLU A O 1
ATOM 856 N N . ASN A 1 107 ? 3.431 -13.186 -18.851 1.00 86.69 107 ASN A N 1
ATOM 857 C CA . ASN A 1 107 ? 2.081 -13.493 -19.291 1.00 86.69 107 ASN A CA 1
ATOM 858 C C . ASN A 1 107 ? 1.047 -12.709 -18.463 1.00 86.69 107 ASN A C 1
ATOM 860 O O . ASN A 1 107 ? 0.814 -13.058 -17.305 1.00 86.69 107 ASN A O 1
ATOM 864 N N . PRO A 1 108 ? 0.349 -11.708 -19.032 1.00 82.69 108 PRO A N 1
ATOM 865 C CA . PRO A 1 108 ? -0.612 -10.902 -18.280 1.00 82.69 108 PRO A CA 1
ATOM 866 C C . PRO A 1 108 ? -1.760 -11.715 -17.675 1.00 82.69 108 PRO A C 1
ATOM 868 O O . PRO A 1 108 ? -2.309 -11.317 -16.649 1.00 82.69 108 PRO A O 1
ATOM 871 N N . ASP A 1 109 ? -2.091 -12.870 -18.258 1.00 85.38 109 ASP A N 1
ATOM 872 C CA . ASP A 1 109 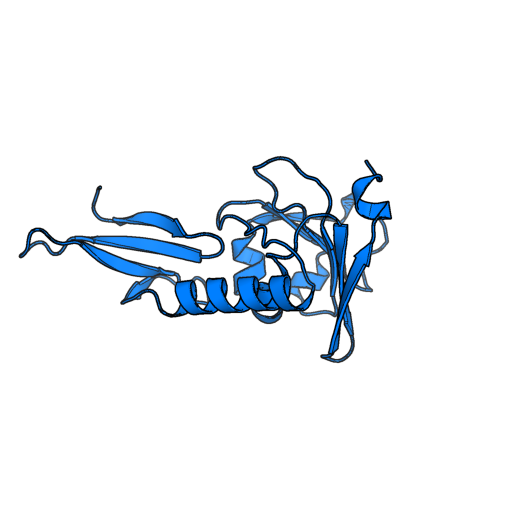? -3.152 -13.749 -17.760 1.00 85.38 109 ASP A CA 1
ATOM 873 C C . ASP A 1 109 ? -2.774 -14.451 -16.444 1.00 85.38 109 ASP A C 1
ATOM 875 O O . ASP A 1 109 ? -3.649 -14.962 -15.742 1.00 85.38 109 ASP A O 1
ATOM 879 N N . SER A 1 110 ? -1.484 -14.476 -16.080 1.00 87.19 110 SER A N 1
ATOM 880 C CA . SER A 1 110 ? -1.009 -15.019 -14.801 1.00 87.19 110 SER A CA 1
ATOM 881 C C . SER A 1 110 ? -1.103 -14.004 -13.649 1.00 87.19 110 SER A C 1
ATOM 883 O O . SER A 1 110 ? -0.932 -14.366 -12.478 1.00 87.19 110 SER A O 1
ATOM 885 N N . LEU A 1 111 ? -1.423 -12.739 -13.954 1.00 93.69 111 LEU A N 1
ATOM 886 C CA . LEU A 1 111 ? -1.593 -11.682 -12.964 1.00 93.69 111 LEU A CA 1
ATOM 887 C C . LEU A 1 111 ? -2.949 -11.760 -12.263 1.00 93.69 111 LEU A C 1
ATOM 889 O O . LEU A 1 111 ? -3.984 -12.104 -12.830 1.00 93.69 111 LEU A O 1
ATOM 893 N N . MET A 1 112 ? -2.949 -11.364 -10.996 1.00 95.19 112 MET A N 1
ATOM 894 C CA . MET A 1 112 ? -4.130 -11.346 -10.147 1.00 95.19 112 MET A CA 1
ATOM 895 C C . MET A 1 112 ? -4.499 -9.912 -9.788 1.00 95.19 112 MET A C 1
ATOM 897 O O . MET A 1 112 ? -3.649 -9.127 -9.369 1.00 95.19 112 MET A O 1
ATOM 901 N N . VAL A 1 113 ? -5.790 -9.593 -9.858 1.00 97.12 113 VAL A N 1
ATOM 902 C CA . VAL A 1 113 ? -6.334 -8.345 -9.313 1.00 97.12 113 VAL A CA 1
ATOM 903 C C . VAL A 1 113 ? -6.915 -8.625 -7.933 1.00 97.12 113 VAL A C 1
ATOM 905 O O . VAL A 1 113 ? -7.929 -9.310 -7.799 1.00 97.12 113 VAL A O 1
ATOM 908 N N . VAL A 1 114 ? -6.288 -8.077 -6.897 1.00 97.12 114 VAL A N 1
ATOM 909 C CA . VAL A 1 114 ? -6.655 -8.307 -5.492 1.00 97.12 114 VAL A CA 1
ATOM 910 C C . VAL A 1 114 ? -6.955 -6.992 -4.788 1.00 97.12 114 VAL A C 1
ATOM 912 O O . VAL A 1 114 ? -6.615 -5.918 -5.281 1.00 97.12 114 VAL A O 1
ATOM 915 N N . HIS A 1 115 ? -7.588 -7.047 -3.618 1.00 96.44 115 HIS A N 1
ATOM 916 C CA . HIS A 1 115 ? -7.709 -5.853 -2.788 1.00 96.44 115 HIS A CA 1
ATOM 917 C C . HIS A 1 115 ? -6.349 -5.435 -2.223 1.00 96.44 115 HIS A C 1
ATOM 919 O O . HIS A 1 115 ? -5.580 -6.265 -1.736 1.00 96.44 115 HIS A O 1
ATOM 925 N N . PHE A 1 116 ? -6.092 -4.130 -2.253 1.00 96.69 116 PHE A N 1
ATOM 926 C CA . PHE A 1 116 ? -4.858 -3.498 -1.800 1.00 96.69 116 PHE A CA 1
ATOM 927 C C . PHE A 1 116 ? -4.458 -3.929 -0.386 1.00 96.69 116 PHE A C 1
ATOM 929 O O . PHE A 1 116 ? -3.319 -4.340 -0.160 1.00 96.69 116 PHE A O 1
ATOM 936 N N . TYR A 1 117 ? -5.407 -3.928 0.551 1.00 94.06 117 TYR A N 1
ATOM 937 C CA . TYR A 1 117 ? -5.134 -4.289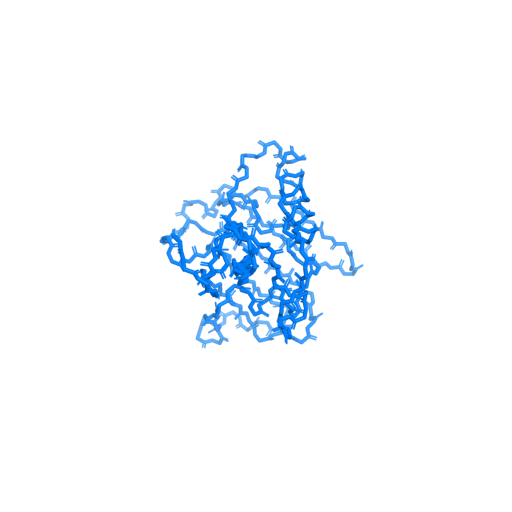 1.940 1.00 94.06 117 TYR A CA 1
ATOM 938 C C . TYR A 1 117 ? -4.608 -5.725 2.115 1.00 94.06 117 TYR A C 1
ATOM 940 O O . TYR A 1 117 ? -3.796 -5.964 3.003 1.00 94.06 117 TYR A O 1
ATOM 948 N N . HIS A 1 118 ? -4.985 -6.684 1.254 1.00 94.94 118 HIS A N 1
ATOM 949 C CA . HIS A 1 118 ? -4.434 -8.044 1.328 1.00 94.94 118 HIS A CA 1
ATOM 950 C C . HIS A 1 118 ? -2.936 -8.078 1.027 1.00 94.94 118 HIS A C 1
ATOM 952 O O . HIS A 1 118 ? -2.214 -8.892 1.601 1.00 94.94 118 HIS A O 1
ATOM 958 N N . VAL A 1 119 ? -2.470 -7.212 0.122 1.00 95.88 119 VAL A N 1
ATOM 959 C CA . VAL A 1 119 ? -1.040 -7.061 -0.159 1.00 95.88 119 VAL A CA 1
ATOM 960 C C . VAL A 1 119 ? -0.357 -6.403 1.023 1.00 95.88 119 VAL A C 1
ATOM 962 O O . VAL A 1 119 ? 0.626 -6.943 1.502 1.00 95.88 119 VAL A O 1
ATOM 965 N N . VAL A 1 120 ? -0.910 -5.314 1.555 1.00 94.75 120 VAL A N 1
ATOM 966 C CA . VAL A 1 120 ? -0.324 -4.599 2.698 1.00 94.75 120 VAL A CA 1
ATOM 967 C C . VAL A 1 120 ? -0.164 -5.490 3.934 1.00 94.75 120 VAL A C 1
ATOM 969 O O . VAL A 1 120 ? 0.875 -5.440 4.581 1.00 94.75 120 VAL A O 1
ATOM 972 N N . PHE A 1 121 ? -1.144 -6.342 4.246 1.00 94.62 121 PHE A N 1
ATOM 973 C CA . PHE A 1 121 ? -1.046 -7.252 5.393 1.00 94.62 121 PHE A CA 1
ATOM 974 C C . PHE A 1 121 ? -0.002 -8.358 5.200 1.00 94.62 121 PHE A C 1
ATOM 976 O O . PHE A 1 121 ? 0.650 -8.763 6.158 1.00 94.62 121 PHE A O 1
ATOM 983 N N . LYS A 1 122 ? 0.178 -8.852 3.969 1.00 94.81 122 LYS A N 1
ATOM 984 C CA . LYS A 1 122 ? 1.166 -9.901 3.663 1.00 94.81 122 LYS A CA 1
ATOM 985 C C . LYS A 1 122 ? 2.569 -9.360 3.390 1.00 94.81 122 LYS A C 1
ATOM 987 O O . LYS A 1 122 ? 3.546 -10.063 3.619 1.00 94.81 122 LYS A O 1
ATOM 992 N N . ARG A 1 123 ? 2.658 -8.135 2.876 1.00 93.50 123 ARG A N 1
ATOM 993 C CA . ARG A 1 123 ? 3.875 -7.429 2.461 1.00 93.50 123 ARG A CA 1
ATOM 994 C C . ARG A 1 123 ? 3.910 -6.027 3.077 1.00 93.50 123 ARG A C 1
ATOM 996 O O . ARG A 1 123 ? 3.874 -5.027 2.352 1.00 93.50 123 ARG A O 1
ATOM 1003 N N . PRO A 1 124 ? 3.954 -5.928 4.421 1.00 92.88 124 PRO A N 1
ATOM 1004 C CA . PRO A 1 124 ? 3.991 -4.638 5.105 1.00 92.88 124 PRO A CA 1
ATOM 1005 C C . PRO A 1 124 ? 5.263 -3.845 4.782 1.00 92.88 124 PRO A C 1
ATOM 1007 O O . PRO A 1 124 ? 5.260 -2.625 4.898 1.00 92.88 124 PRO A O 1
ATOM 1010 N N . ASP A 1 125 ? 6.324 -4.509 4.320 1.00 92.75 125 ASP A N 1
ATOM 1011 C CA . ASP A 1 125 ? 7.570 -3.893 3.860 1.00 92.75 125 ASP A CA 1
ATOM 1012 C C . ASP A 1 125 ? 7.378 -2.947 2.662 1.00 92.75 125 ASP A C 1
ATOM 1014 O O . ASP A 1 125 ? 8.141 -1.998 2.498 1.00 92.75 125 ASP A O 1
ATOM 1018 N N . LEU A 1 126 ? 6.331 -3.152 1.856 1.00 94.19 126 LEU A N 1
ATOM 1019 C CA . LEU A 1 126 ? 6.061 -2.339 0.667 1.00 94.19 126 LEU A CA 1
ATOM 1020 C C . LEU A 1 126 ? 5.185 -1.111 0.951 1.00 94.19 126 LEU A C 1
ATOM 1022 O O . LEU A 1 126 ? 5.061 -0.235 0.092 1.00 94.19 126 LEU A O 1
ATOM 1026 N N . ILE A 1 127 ? 4.564 -1.029 2.136 1.00 93.69 127 ILE A N 1
ATOM 1027 C CA . ILE A 1 127 ? 3.487 -0.065 2.405 1.00 93.69 127 ILE A CA 1
ATOM 1028 C C . ILE A 1 127 ? 3.918 1.388 2.179 1.00 93.69 127 ILE A C 1
ATOM 1030 O O . ILE A 1 127 ? 3.145 2.197 1.658 1.00 93.69 127 ILE A O 1
ATOM 1034 N N . ASN A 1 128 ? 5.169 1.699 2.516 1.00 94.06 128 ASN A N 1
ATOM 1035 C CA . ASN A 1 128 ? 5.724 3.049 2.486 1.00 94.06 128 ASN A CA 1
ATOM 1036 C C . ASN A 1 128 ? 5.793 3.614 1.060 1.00 94.06 128 ASN A C 1
ATOM 1038 O O . ASN A 1 128 ? 5.631 4.815 0.859 1.00 94.06 128 ASN A O 1
ATOM 1042 N N . TYR A 1 129 ? 5.951 2.754 0.052 1.00 96.56 129 TYR A N 1
ATOM 1043 C CA . TYR A 1 129 ? 6.110 3.180 -1.338 1.00 96.56 129 TYR A CA 1
ATOM 1044 C C . TYR A 1 129 ? 4.781 3.430 -2.048 1.00 96.56 129 TYR A C 1
ATOM 1046 O O . TYR A 1 129 ? 4.744 4.128 -3.060 1.00 96.56 129 TYR A O 1
ATOM 1054 N N . PHE A 1 130 ? 3.662 2.917 -1.528 1.00 96.88 130 PHE A N 1
ATOM 1055 C CA . PHE A 1 130 ? 2.408 2.946 -2.280 1.00 96.88 130 PHE A CA 1
ATOM 1056 C C . PHE A 1 130 ? 1.803 4.340 -2.480 1.00 96.88 130 PHE A C 1
ATOM 1058 O O . PHE A 1 130 ? 0.941 4.490 -3.345 1.00 96.88 130 PHE A O 1
ATOM 1065 N N . ALA A 1 131 ? 2.260 5.356 -1.742 1.00 97.12 131 ALA A N 1
ATOM 1066 C CA . ALA A 1 131 ? 1.834 6.738 -1.953 1.00 97.12 131 ALA A CA 1
ATOM 1067 C C . ALA A 1 131 ? 2.615 7.481 -3.050 1.00 97.12 131 ALA A C 1
ATOM 1069 O O . ALA A 1 131 ? 2.225 8.593 -3.403 1.00 97.12 131 ALA A O 1
ATOM 1070 N N . LEU A 1 132 ? 3.667 6.894 -3.629 1.00 97.75 132 LEU A N 1
ATOM 1071 C CA . LEU A 1 132 ? 4.382 7.511 -4.753 1.00 97.75 132 LEU A CA 1
ATOM 1072 C C . LEU A 1 132 ? 3.448 7.640 -5.956 1.00 97.75 132 LEU A C 1
ATOM 1074 O O . LEU A 1 132 ? 2.822 6.641 -6.297 1.00 97.75 132 LEU A O 1
ATOM 1078 N N . PRO A 1 133 ? 3.316 8.811 -6.599 1.00 97.06 133 PRO A N 1
ATOM 1079 C CA . PRO A 1 133 ? 2.317 9.033 -7.644 1.00 97.06 133 PRO A CA 1
ATOM 1080 C C . PRO A 1 133 ? 2.571 8.192 -8.906 1.00 97.06 133 PRO A C 1
ATOM 1082 O O . PRO A 1 133 ? 3.533 7.432 -9.001 1.00 97.06 133 PRO A O 1
ATOM 1085 N N . PHE A 1 134 ? 1.677 8.303 -9.889 1.00 97.38 134 PHE A N 1
ATOM 1086 C CA . PHE A 1 134 ? 1.853 7.635 -11.179 1.00 97.38 134 PHE A CA 1
ATOM 1087 C C . PHE A 1 134 ? 3.196 7.998 -11.828 1.00 97.38 134 PHE A C 1
ATOM 1089 O O . PHE A 1 134 ? 3.680 9.123 -11.689 1.00 97.38 134 PHE A O 1
ATOM 1096 N N . GLY A 1 135 ? 3.781 7.035 -12.538 1.00 96.81 135 GLY A N 1
ATOM 1097 C CA . GLY A 1 135 ? 5.101 7.146 -13.157 1.00 96.81 135 GLY A CA 1
ATOM 1098 C C . GLY A 1 135 ? 6.251 6.658 -12.277 1.00 96.81 135 GLY A C 1
ATOM 1099 O O . GLY A 1 135 ? 7.390 6.647 -12.723 1.00 96.81 135 GLY A O 1
ATOM 1100 N N . PHE A 1 136 ? 6.002 6.241 -11.034 1.00 97.69 136 PHE A N 1
ATOM 1101 C CA . PHE A 1 136 ? 7.054 5.681 -10.184 1.00 97.69 136 PHE A CA 1
ATOM 1102 C C . PHE A 1 136 ? 7.228 4.175 -10.376 1.00 97.69 136 PHE A C 1
ATOM 1104 O O . PHE A 1 136 ? 6.262 3.429 -10.562 1.00 97.69 136 PHE A O 1
ATOM 1111 N N . ARG A 1 137 ? 8.484 3.739 -10.269 1.00 97.25 137 ARG A N 1
ATOM 1112 C CA . ARG A 1 137 ? 8.890 2.338 -10.203 1.00 97.25 137 ARG A CA 1
ATOM 1113 C C . ARG A 1 137 ? 9.573 2.040 -8.878 1.00 97.25 137 ARG A C 1
ATOM 1115 O O . ARG A 1 137 ? 10.237 2.909 -8.312 1.00 97.25 137 ARG A O 1
ATOM 1122 N N . ILE A 1 138 ? 9.425 0.803 -8.422 1.00 96.62 138 ILE A N 1
ATOM 1123 C CA . ILE A 1 138 ? 10.196 0.226 -7.324 1.00 96.62 138 ILE A CA 1
ATOM 1124 C C . ILE A 1 138 ? 10.846 -1.073 -7.795 1.00 96.62 138 ILE A C 1
ATOM 1126 O O . ILE A 1 138 ? 10.244 -1.835 -8.546 1.00 96.62 138 ILE A O 1
ATOM 1130 N N . CYS A 1 139 ? 12.061 -1.341 -7.343 1.00 95.88 139 CYS A N 1
ATOM 1131 C CA . CYS A 1 139 ? 12.729 -2.619 -7.523 1.00 95.88 139 CYS A CA 1
ATOM 1132 C C . CYS A 1 139 ? 13.331 -3.021 -6.185 1.00 95.88 139 CYS A C 1
ATOM 1134 O O . CYS A 1 139 ? 14.196 -2.328 -5.655 1.00 95.88 139 CYS A O 1
ATOM 1136 N N . GLN A 1 140 ? 12.842 -4.115 -5.618 1.00 93.75 140 GLN A N 1
ATOM 1137 C CA . GLN A 1 140 ? 13.371 -4.687 -4.396 1.00 93.75 140 GLN A CA 1
ATOM 1138 C C . GLN A 1 140 ? 14.300 -5.843 -4.763 1.00 93.75 140 GLN A C 1
ATOM 1140 O O . GLN A 1 140 ? 13.848 -6.828 -5.340 1.00 93.75 140 GLN A O 1
ATOM 1145 N N . SER A 1 141 ? 15.578 -5.737 -4.406 1.00 88.44 141 SER A N 1
ATOM 1146 C CA . SER A 1 141 ? 16.563 -6.813 -4.539 1.00 88.44 141 SER A CA 1
ATOM 1147 C C . SER A 1 141 ? 17.433 -6.863 -3.294 1.00 88.44 141 SER A C 1
ATOM 1149 O O . SER A 1 141 ? 17.929 -5.837 -2.838 1.00 88.44 141 SER A O 1
ATOM 1151 N N . ASP A 1 142 ? 17.614 -8.058 -2.734 1.00 83.81 142 ASP A N 1
ATOM 1152 C CA . ASP A 1 142 ? 18.529 -8.320 -1.612 1.00 83.81 142 ASP A CA 1
ATOM 1153 C C . ASP A 1 142 ? 18.325 -7.389 -0.400 1.00 83.81 142 ASP A C 1
ATOM 1155 O O . ASP A 1 142 ? 19.268 -6.967 0.268 1.00 83.81 142 ASP A O 1
ATOM 1159 N N . GLY A 1 143 ? 17.063 -7.046 -0.115 1.00 80.06 143 GLY A N 1
ATOM 1160 C CA . GLY A 1 143 ? 16.681 -6.158 0.989 1.00 80.06 143 GLY A CA 1
ATOM 1161 C C . GLY A 1 143 ? 16.885 -4.663 0.717 1.00 80.06 143 GLY A C 1
ATOM 1162 O O . GLY A 1 143 ? 16.533 -3.841 1.561 1.00 80.06 143 GLY A O 1
ATOM 1163 N N . ILE A 1 144 ? 17.397 -4.294 -0.457 1.00 87.44 144 ILE A N 1
ATOM 1164 C CA . ILE A 1 144 ? 17.509 -2.911 -0.921 1.00 87.44 144 ILE A CA 1
ATOM 1165 C C . ILE A 1 144 ? 16.326 -2.623 -1.843 1.00 87.44 144 ILE A C 1
ATOM 1167 O O . ILE A 1 144 ? 16.006 -3.419 -2.722 1.00 87.44 144 ILE A O 1
ATOM 1171 N N . THR A 1 145 ? 15.661 -1.484 -1.635 1.00 94.06 145 THR A N 1
ATOM 1172 C CA . THR A 1 145 ? 14.594 -1.022 -2.532 1.00 94.06 145 THR A CA 1
ATOM 1173 C C . THR A 1 145 ? 15.057 0.211 -3.285 1.00 94.06 145 THR A C 1
ATOM 1175 O O . THR A 1 145 ? 15.217 1.288 -2.708 1.00 94.06 145 THR A O 1
ATOM 1178 N N . GLU A 1 146 ? 15.255 0.051 -4.584 1.00 95.62 146 GLU A N 1
ATOM 1179 C CA . GLU A 1 146 ? 15.494 1.148 -5.507 1.00 95.62 146 GLU A CA 1
ATOM 1180 C C . GLU A 1 146 ? 14.164 1.728 -5.967 1.00 95.62 146 GLU A C 1
ATOM 1182 O O . GLU A 1 146 ? 13.201 1.004 -6.218 1.00 95.62 146 GLU A O 1
ATOM 1187 N N . VAL A 1 147 ? 14.099 3.052 -6.070 1.00 96.81 147 VAL A N 1
ATOM 1188 C CA . VAL A 1 147 ? 12.877 3.760 -6.444 1.00 96.81 147 VAL A CA 1
ATOM 1189 C C . VAL A 1 147 ? 13.236 4.924 -7.346 1.00 96.81 147 VAL A C 1
ATOM 1191 O O . VAL A 1 147 ? 14.050 5.766 -6.969 1.00 96.81 147 VAL A O 1
ATOM 1194 N N . TRP A 1 148 ? 12.593 5.012 -8.503 1.00 96.56 148 TRP A N 1
ATOM 1195 C CA . TRP A 1 148 ? 12.833 6.086 -9.459 1.00 96.56 148 TRP A CA 1
ATOM 1196 C C . TRP A 1 148 ? 11.553 6.470 -10.194 1.00 96.56 148 TRP A C 1
ATOM 1198 O O . TRP A 1 148 ? 10.575 5.722 -10.228 1.00 96.56 148 TRP A O 1
ATOM 1208 N N . PHE A 1 149 ? 11.563 7.671 -10.761 1.00 96.94 149 PHE A N 1
ATOM 1209 C CA . PHE A 1 149 ? 10.513 8.139 -11.651 1.00 96.94 149 PHE A CA 1
ATOM 1210 C C . PHE A 1 149 ? 10.859 7.758 -13.090 1.00 96.94 149 PHE A C 1
ATOM 1212 O O . PHE A 1 149 ? 11.975 7.997 -13.551 1.00 96.94 149 PHE A O 1
ATOM 1219 N N . ASP A 1 150 ? 9.892 7.188 -13.793 1.00 95.50 150 ASP A N 1
ATOM 1220 C CA . ASP A 1 150 ? 9.966 6.823 -15.196 1.00 95.50 150 ASP A CA 1
ATOM 1221 C C . ASP A 1 150 ? 8.822 7.505 -15.951 1.00 95.50 150 ASP A C 1
ATOM 1223 O O . ASP A 1 150 ? 7.649 7.151 -15.827 1.00 95.50 150 ASP A O 1
ATOM 1227 N N . GLN A 1 151 ? 9.174 8.506 -16.756 1.00 92.75 151 GLN A N 1
ATOM 1228 C CA . GLN A 1 151 ? 8.198 9.263 -17.530 1.00 92.75 151 GLN A CA 1
ATOM 1229 C C . GLN A 1 151 ? 7.487 8.399 -18.585 1.00 92.75 151 GLN A C 1
ATOM 1231 O O . GLN A 1 151 ? 6.357 8.724 -18.945 1.00 92.75 151 GLN A O 1
ATOM 1236 N N . GLN A 1 152 ? 8.100 7.310 -19.069 1.00 90.94 152 GLN A N 1
ATOM 1237 C CA . GLN A 1 152 ? 7.515 6.456 -20.113 1.00 90.94 152 GLN A CA 1
ATOM 1238 C C . GLN A 1 152 ? 6.239 5.759 -19.623 1.00 90.94 152 GLN A C 1
ATOM 1240 O O . GLN A 1 152 ? 5.256 5.681 -20.357 1.00 90.94 152 GLN A O 1
ATOM 1245 N N . VAL A 1 153 ? 6.195 5.404 -18.336 1.00 89.88 153 VAL A N 1
ATOM 1246 C CA . VAL A 1 153 ? 5.040 4.787 -17.654 1.00 89.88 153 VAL A CA 1
ATOM 1247 C C . VAL A 1 153 ? 3.783 5.664 -17.703 1.00 89.88 153 VAL A C 1
ATOM 1249 O O . VAL A 1 153 ? 2.667 5.161 -17.621 1.00 89.88 153 VAL A O 1
ATOM 1252 N N . LEU A 1 154 ? 3.930 6.987 -17.831 1.00 88.88 154 LEU A N 1
ATOM 1253 C CA . LEU A 1 154 ? 2.786 7.899 -17.940 1.00 88.88 154 LEU A CA 1
ATOM 1254 C C . LEU A 1 154 ? 2.158 7.919 -19.339 1.00 88.88 154 LEU A C 1
ATOM 1256 O O . LEU A 1 154 ? 1.049 8.431 -19.492 1.00 88.88 154 LEU A O 1
ATOM 1260 N N . VAL A 1 155 ? 2.878 7.418 -20.343 1.00 79.06 155 VAL A N 1
ATOM 1261 C CA . VAL A 1 155 ? 2.497 7.462 -21.763 1.00 79.06 155 VAL A CA 1
ATOM 1262 C C . VAL A 1 155 ? 2.100 6.083 -22.292 1.00 79.06 155 VAL A C 1
ATOM 1264 O O . VAL A 1 155 ? 1.385 6.003 -23.286 1.00 79.06 155 VAL A O 1
ATOM 1267 N N . GLU A 1 156 ? 2.543 5.013 -21.631 1.00 62.31 156 GLU A N 1
ATOM 1268 C CA . GLU A 1 156 ? 2.142 3.632 -21.903 1.00 62.31 156 GLU A CA 1
ATOM 1269 C C . GLU A 1 156 ? 0.685 3.402 -21.458 1.00 62.31 156 GLU A C 1
ATOM 1271 O O . GLU A 1 156 ? 0.399 3.304 -20.262 1.00 62.31 156 GLU A O 1
ATOM 1276 N N . GLN A 1 157 ? -0.238 3.341 -22.426 1.00 55.09 157 GLN A N 1
ATOM 1277 C CA . GLN A 1 157 ? -1.600 2.809 -22.280 1.00 55.09 157 GLN A CA 1
ATOM 1278 C C . GLN A 1 157 ? -1.981 1.983 -23.504 1.00 55.09 157 GLN A C 1
ATOM 1280 O O . GLN A 1 157 ? -1.766 2.479 -24.635 1.00 55.09 157 GLN A O 1
#

Sequence (157 aa):
MRDGQTIAYYSWLLKLVSDETDFFYDIEEVKVDGSGFQAGVNQAIKTYLSQKEESLLRSAIPSFPNFGQKIVISKGVYEGLNVVGVRYPSPEHMTGWWLTTNEYDENPDSLMVVHFYHVVFKRPDLINYFALPFGFRICQSDGITEVWFDQQVLVEQ

Radius of gyration: 16.84 Å; Cα contacts (8 Å, |Δi|>4): 326; chains: 1; bounding box: 42×32×51 Å

Solvent-accessible surface area (backbone atoms only — not comparable to full-atom values): 8588 Å² total; per-residue (Å²): 140,56,71,72,41,70,45,69,56,45,72,26,48,34,31,34,39,60,47,93,89,47,103,52,67,49,50,25,20,57,39,74,74,66,85,47,73,40,85,44,54,66,65,47,50,49,49,53,52,47,12,43,48,56,11,49,79,66,79,39,73,60,41,66,36,51,33,83,19,30,31,37,31,28,68,47,53,81,74,70,50,52,38,40,34,41,21,34,79,59,60,88,65,36,61,25,41,37,35,36,26,90,83,56,83,84,51,75,86,67,48,42,82,42,53,36,50,64,50,38,42,76,39,58,88,55,52,40,59,56,12,45,38,67,19,30,36,38,40,37,53,96,91,42,73,50,74,51,79,38,75,64,43,68,70,68,126